Protein AF-A0A1Z4IKD8-F1 (afdb_monomer_lite)

Sequence (80 aa):
MRYLYDVKLWDRIESVVEFLIFVALVIAAIIKLTHNDFLQTLFYIVLAVIISPWLGMNRVRKRYVLVTVYILGLFVGYFH

Foldseek 3Di:
DVVVVVVVVVVVVLLVVLVVLLVVLCVQLVVCVVVVVVVRNVLSVVLSVLSPSPPPDDPVVSVVVNVVSVVVCVVVVVVD

Structure (mmCIF, N/CA/C/O backbone):
data_AF-A0A1Z4IKD8-F1
#
_entry.id   AF-A0A1Z4IKD8-F1
#
loop_
_atom_site.group_PDB
_atom_site.id
_atom_site.type_symbol
_atom_site.label_atom_id
_atom_site.label_alt_id
_atom_site.label_comp_id
_atom_site.label_asym_id
_atom_site.label_entity_id
_atom_site.label_seq_id
_atom_site.pdbx_PDB_ins_code
_atom_site.Cartn_x
_atom_site.Cartn_y
_atom_site.Cartn_z
_atom_site.occupancy
_atom_site.B_iso_or_equiv
_atom_site.auth_seq_id
_atom_site.auth_comp_id
_atom_site.auth_asym_id
_atom_site.auth_atom_id
_atom_site.pdbx_PDB_model_num
ATOM 1 N N . MET A 1 1 ? -15.707 0.237 32.403 1.00 54.06 1 MET A N 1
ATOM 2 C CA . MET A 1 1 ? -15.264 0.982 31.199 1.00 54.06 1 MET A CA 1
ATOM 3 C C . MET A 1 1 ? -13.887 0.518 30.680 1.00 54.06 1 MET A C 1
ATOM 5 O O . MET A 1 1 ? -13.076 1.348 30.299 1.00 54.06 1 MET A O 1
ATOM 9 N N . ARG A 1 2 ? -13.605 -0.797 30.629 1.00 60.28 2 ARG A N 1
ATOM 10 C CA . ARG A 1 2 ? -12.297 -1.336 30.181 1.00 60.28 2 ARG A CA 1
ATOM 11 C C . ARG A 1 2 ? -12.232 -1.519 28.652 1.00 60.28 2 ARG A C 1
ATOM 13 O O . ARG A 1 2 ? -11.297 -1.053 28.021 1.00 60.28 2 ARG A O 1
ATOM 20 N N . TYR A 1 3 ? -13.330 -2.011 28.070 1.00 58.78 3 TYR A N 1
ATOM 21 C CA . TYR A 1 3 ? -13.543 -2.195 26.624 1.00 58.78 3 TYR A CA 1
ATOM 22 C C . TYR A 1 3 ? -13.207 -0.962 25.758 1.00 58.78 3 TYR A C 1
ATOM 24 O O . TYR A 1 3 ? -12.590 -1.096 24.709 1.00 58.78 3 TYR A O 1
ATOM 32 N N . LEU A 1 4 ? -13.559 0.251 26.198 1.00 60.78 4 LEU A N 1
ATOM 33 C CA . LEU A 1 4 ? -13.321 1.478 25.420 1.00 60.78 4 LEU A CA 1
ATOM 34 C C . LEU A 1 4 ? -11.834 1.852 25.312 1.00 60.78 4 LEU A C 1
ATOM 36 O O . LEU A 1 4 ? -11.439 2.524 24.360 1.00 60.78 4 LEU A O 1
ATOM 40 N N . TYR A 1 5 ? -11.018 1.438 26.283 1.00 60.72 5 TYR A N 1
ATOM 41 C CA . TYR A 1 5 ? -9.576 1.678 26.267 1.00 60.72 5 TYR A CA 1
ATOM 42 C C . TYR A 1 5 ? -8.867 0.716 25.313 1.00 60.72 5 TYR A C 1
ATOM 44 O O . TYR A 1 5 ? -8.011 1.146 24.542 1.00 60.72 5 TYR A O 1
ATOM 52 N N . ASP A 1 6 ? -9.286 -0.550 25.305 1.00 65.56 6 ASP A N 1
ATOM 53 C CA . ASP A 1 6 ? -8.721 -1.573 24.425 1.00 65.56 6 ASP A CA 1
ATOM 54 C C . ASP A 1 6 ? -8.969 -1.226 22.950 1.00 65.56 6 ASP A C 1
ATOM 56 O O . ASP A 1 6 ? -8.042 -1.267 22.145 1.00 65.56 6 ASP A O 1
ATOM 60 N N . VAL A 1 7 ? -10.178 -0.770 22.600 1.00 68.44 7 VAL A N 1
ATOM 61 C CA . VAL A 1 7 ? -10.519 -0.3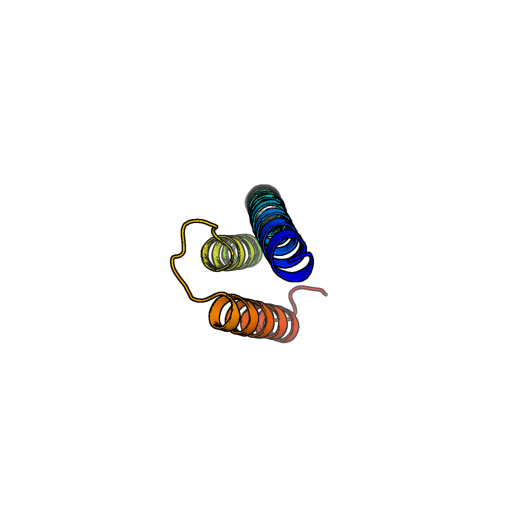57 21.223 1.00 68.44 7 VAL A CA 1
ATOM 62 C C . VAL A 1 7 ? -9.637 0.804 20.738 1.00 68.44 7 VAL A C 1
ATOM 64 O O . VAL A 1 7 ? -9.143 0.779 19.614 1.00 68.44 7 VAL A O 1
ATOM 67 N N . LYS A 1 8 ? -9.351 1.795 21.594 1.00 73.69 8 LYS A N 1
ATOM 68 C CA . LYS A 1 8 ? -8.453 2.915 21.249 1.00 73.69 8 LYS A CA 1
ATOM 69 C C . LYS A 1 8 ? -6.999 2.484 21.047 1.00 73.69 8 LYS A C 1
ATOM 71 O O . LYS A 1 8 ? -6.298 3.077 20.227 1.00 73.69 8 LYS A O 1
ATOM 76 N N . LEU A 1 9 ? -6.529 1.495 21.807 1.00 77.19 9 LEU A N 1
ATOM 77 C CA . LEU A 1 9 ? -5.179 0.950 21.652 1.00 77.19 9 LEU A CA 1
ATOM 78 C C . LEU A 1 9 ? -5.057 0.146 20.355 1.00 77.19 9 LEU A C 1
ATOM 80 O O . LEU A 1 9 ? -4.087 0.338 19.622 1.00 77.19 9 LEU A O 1
ATOM 84 N N . TRP A 1 10 ? -6.060 -0.675 20.036 1.00 74.69 10 TRP A N 1
ATOM 85 C CA . TRP A 1 10 ? -6.126 -1.422 18.778 1.00 74.69 10 TRP A CA 1
ATOM 86 C C . TRP A 1 10 ? -6.104 -0.508 17.554 1.00 74.69 10 TRP A C 1
ATOM 88 O O . TRP A 1 10 ? -5.314 -0.735 16.642 1.00 74.69 10 TRP A O 1
ATOM 98 N N . ASP A 1 11 ? -6.878 0.576 17.579 1.00 76.25 11 ASP A N 1
ATOM 99 C CA . ASP A 1 11 ? -6.900 1.581 16.513 1.00 76.25 11 ASP A CA 1
ATOM 100 C C . ASP A 1 11 ? -5.531 2.236 16.287 1.00 76.25 11 ASP A C 1
ATOM 102 O O . ASP A 1 11 ? -5.118 2.494 15.154 1.00 76.25 11 ASP A O 1
ATOM 106 N N . ARG A 1 12 ? -4.806 2.503 17.378 1.00 79.25 12 ARG A N 1
ATOM 107 C CA . ARG A 1 12 ? -3.476 3.110 17.315 1.00 79.25 12 ARG A CA 1
ATOM 108 C C . ARG A 1 12 ? -2.445 2.141 16.746 1.00 79.25 12 ARG A C 1
ATOM 110 O O . ARG A 1 12 ? -1.621 2.554 15.936 1.00 79.25 12 ARG A O 1
ATOM 117 N N . ILE A 1 13 ? -2.498 0.873 17.154 1.00 81.44 13 ILE A N 1
ATOM 118 C CA . ILE A 1 13 ? -1.620 -0.180 16.631 1.00 81.44 13 ILE A CA 1
ATOM 119 C C . ILE A 1 13 ? -1.890 -0.389 15.141 1.00 81.44 13 ILE A C 1
ATOM 121 O O . ILE A 1 13 ? -0.943 -0.408 14.364 1.00 81.44 13 ILE A O 1
ATOM 125 N N . GLU A 1 14 ? -3.157 -0.469 14.728 1.00 76.69 14 GLU A N 1
ATOM 126 C CA . GLU A 1 14 ? -3.540 -0.613 13.319 1.00 76.69 14 GLU A CA 1
ATOM 127 C C . GLU A 1 14 ? -2.982 0.542 12.475 1.00 76.69 14 GLU A C 1
ATOM 129 O O . GLU A 1 14 ? -2.353 0.297 11.450 1.00 76.69 14 GLU A O 1
ATOM 134 N N . SER A 1 15 ? -3.087 1.788 12.948 1.00 77.69 15 SER A N 1
ATOM 135 C CA . SER A 1 15 ? -2.513 2.944 12.246 1.00 77.69 15 SER A CA 1
ATOM 136 C C . SER A 1 15 ? -0.984 2.901 12.142 1.00 77.69 15 SER A C 1
ATOM 138 O O . SER A 1 15 ? -0.434 3.292 11.112 1.00 77.69 15 SER A O 1
ATOM 140 N N . VAL A 1 16 ? -0.285 2.447 13.188 1.00 82.50 16 VAL A N 1
ATOM 141 C CA . VAL A 1 16 ? 1.180 2.294 13.159 1.00 82.50 16 VAL A CA 1
ATOM 142 C C . VAL A 1 16 ? 1.581 1.177 12.196 1.00 82.50 16 VAL A C 1
ATOM 144 O O . VAL A 1 16 ? 2.524 1.341 11.427 1.00 82.50 16 VAL A O 1
ATOM 147 N N . VAL A 1 17 ? 0.848 0.063 12.194 1.00 82.12 17 VAL A N 1
ATOM 148 C CA . VAL A 1 17 ? 1.073 -1.058 11.275 1.00 82.12 17 VAL A CA 1
ATOM 149 C C . VAL A 1 17 ? 0.813 -0.637 9.826 1.00 82.12 17 VAL A C 1
ATOM 151 O O . VAL A 1 17 ? 1.648 -0.919 8.972 1.00 82.12 17 VAL A O 1
ATOM 154 N N . GLU A 1 18 ? -0.270 0.094 9.541 1.00 79.75 18 GLU A N 1
ATOM 155 C CA . GLU A 1 18 ? -0.533 0.656 8.205 1.00 79.75 18 GLU A CA 1
ATOM 156 C C . GLU A 1 18 ? 0.632 1.534 7.730 1.00 79.75 18 GLU A C 1
ATOM 158 O O . GLU A 1 18 ? 1.090 1.399 6.594 1.00 79.75 18 GLU A O 1
ATOM 163 N N . PHE A 1 19 ? 1.165 2.385 8.611 1.00 81.12 19 PHE A N 1
ATOM 164 C CA . PHE A 1 19 ? 2.314 3.230 8.295 1.00 81.12 19 PHE A CA 1
ATOM 165 C C . PHE A 1 19 ? 3.586 2.415 8.014 1.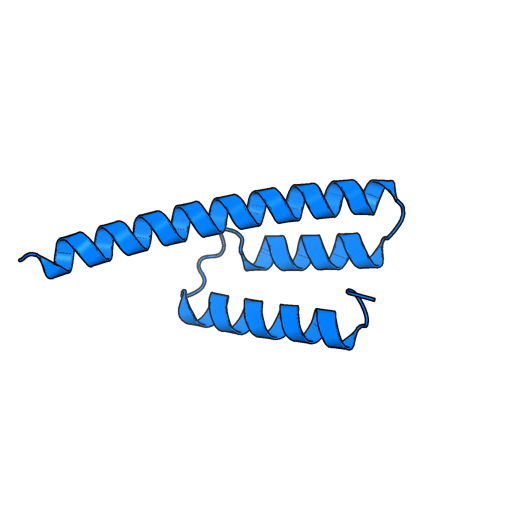00 81.12 19 PHE A C 1
ATOM 167 O O . PHE A 1 19 ? 4.295 2.691 7.047 1.00 81.12 19 PHE A O 1
ATOM 174 N N . LEU A 1 20 ? 3.868 1.381 8.812 1.00 84.25 20 LEU A N 1
ATOM 175 C CA . LEU A 1 20 ? 5.019 0.500 8.592 1.00 84.25 20 LEU A CA 1
ATOM 176 C C . LEU A 1 20 ? 4.915 -0.258 7.263 1.00 84.25 20 LEU A C 1
ATOM 178 O O . LEU A 1 20 ? 5.900 -0.343 6.529 1.00 84.25 20 LEU A O 1
ATOM 182 N N . ILE A 1 21 ? 3.725 -0.767 6.925 1.00 84.06 21 ILE A N 1
ATOM 183 C CA . ILE A 1 21 ? 3.495 -1.455 5.649 1.00 84.06 21 ILE A CA 1
ATOM 184 C C . ILE A 1 21 ? 3.658 -0.476 4.482 1.00 84.06 21 ILE A C 1
ATOM 186 O O . ILE A 1 21 ? 4.297 -0.817 3.489 1.00 84.06 21 ILE A O 1
ATOM 190 N N . PHE A 1 22 ? 3.148 0.752 4.608 1.00 84.44 22 PHE A N 1
ATOM 191 C CA . PHE A 1 22 ? 3.341 1.795 3.602 1.00 84.44 22 PHE A CA 1
ATOM 192 C C . PHE A 1 22 ? 4.828 2.050 3.322 1.00 84.44 22 PHE A C 1
ATOM 194 O O . PHE A 1 22 ? 5.254 2.016 2.168 1.00 84.44 22 PHE A O 1
ATOM 201 N N . VAL A 1 23 ? 5.635 2.237 4.371 1.00 86.31 23 VAL A N 1
ATOM 202 C CA . VAL A 1 23 ? 7.083 2.457 4.232 1.00 86.31 23 VAL A CA 1
ATOM 2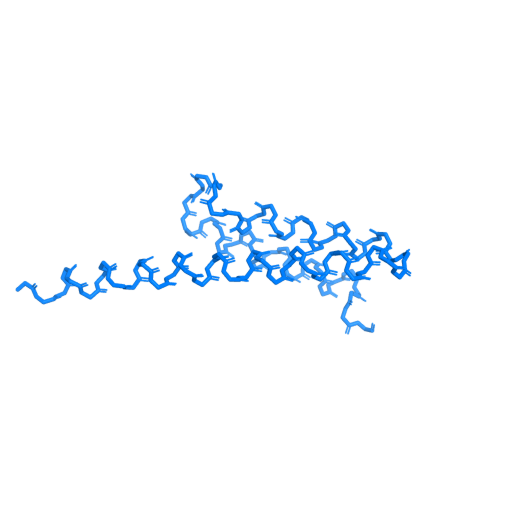03 C C . VAL A 1 23 ? 7.764 1.260 3.561 1.00 86.31 23 VAL A C 1
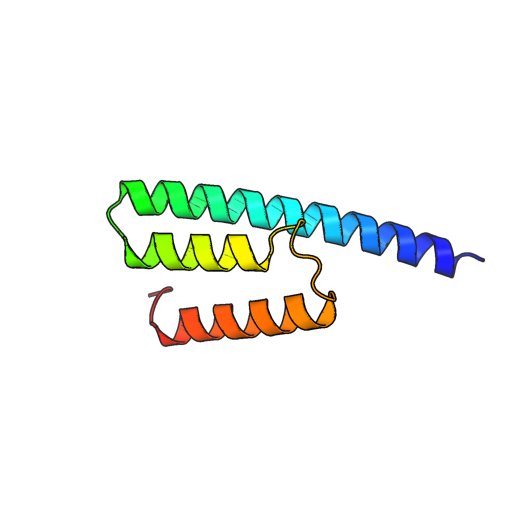ATOM 205 O O . VAL A 1 23 ? 8.561 1.449 2.642 1.00 86.31 23 VAL A O 1
ATOM 208 N N . ALA A 1 24 ? 7.420 0.031 3.955 1.00 85.69 24 ALA A N 1
ATOM 209 C CA . ALA A 1 24 ? 7.972 -1.177 3.343 1.00 85.69 24 ALA A CA 1
ATOM 210 C C . ALA A 1 24 ? 7.649 -1.279 1.840 1.00 85.69 24 ALA A C 1
ATOM 212 O O . ALA A 1 24 ? 8.520 -1.633 1.046 1.00 85.69 24 ALA A O 1
ATOM 213 N N . LEU A 1 25 ? 6.426 -0.921 1.435 1.00 84.62 25 LEU A N 1
ATOM 214 C CA . LEU A 1 25 ? 6.005 -0.927 0.031 1.00 84.62 25 LEU A CA 1
ATOM 215 C C . LEU A 1 25 ? 6.738 0.125 -0.803 1.00 84.62 25 LEU A C 1
ATOM 217 O O . LEU A 1 25 ? 7.124 -0.158 -1.934 1.00 84.62 25 LEU A O 1
ATOM 221 N N . VAL A 1 26 ? 6.978 1.313 -0.242 1.00 85.50 26 VAL A N 1
ATOM 222 C CA . VAL A 1 26 ? 7.775 2.354 -0.907 1.00 85.50 26 VAL A CA 1
ATOM 223 C C . VAL A 1 26 ? 9.214 1.876 -1.114 1.00 85.50 26 VAL A C 1
ATOM 225 O O . VAL A 1 26 ? 9.750 2.015 -2.212 1.00 85.50 26 VAL A O 1
ATOM 228 N N . ILE A 1 27 ? 9.826 1.252 -0.103 1.00 86.88 27 ILE A N 1
ATOM 229 C CA . ILE A 1 27 ? 11.174 0.678 -0.225 1.00 86.88 27 ILE A CA 1
ATOM 230 C C . ILE A 1 27 ? 11.201 -0.419 -1.299 1.00 86.88 27 ILE A C 1
ATOM 232 O O . ILE A 1 27 ? 12.077 -0.408 -2.163 1.00 86.88 27 ILE A O 1
ATOM 236 N N . ALA A 1 28 ? 10.225 -1.331 -1.293 1.00 83.56 28 ALA A N 1
ATOM 237 C CA . ALA A 1 28 ? 10.119 -2.392 -2.293 1.00 83.56 28 ALA A CA 1
ATOM 238 C C . ALA A 1 28 ? 9.973 -1.831 -3.718 1.00 83.56 28 ALA A C 1
ATOM 240 O O . ALA A 1 28 ? 10.655 -2.292 -4.635 1.00 83.56 28 ALA A O 1
ATOM 241 N N . ALA A 1 29 ? 9.148 -0.794 -3.896 1.00 83.81 29 ALA A N 1
ATOM 242 C CA . ALA A 1 29 ? 8.982 -0.108 -5.173 1.00 83.81 29 ALA A CA 1
ATOM 243 C C . ALA A 1 29 ? 10.299 0.503 -5.675 1.00 83.81 29 ALA A C 1
ATOM 245 O O . ALA A 1 29 ? 10.628 0.344 -6.850 1.00 83.81 29 ALA A O 1
ATOM 246 N N . ILE A 1 30 ? 11.070 1.149 -4.790 1.00 83.94 30 ILE A N 1
ATOM 247 C CA . ILE A 1 30 ? 12.379 1.734 -5.121 1.00 83.94 30 ILE A CA 1
ATOM 248 C C . ILE A 1 30 ? 13.374 0.642 -5.531 1.00 83.94 30 ILE A C 1
ATOM 250 O O . ILE A 1 30 ? 14.036 0.774 -6.557 1.00 83.94 30 ILE A O 1
ATOM 254 N N . ILE A 1 31 ? 13.462 -0.458 -4.774 1.00 83.44 31 ILE A N 1
ATOM 255 C CA . ILE A 1 31 ? 14.366 -1.575 -5.096 1.00 83.44 31 ILE A CA 1
ATOM 256 C C . ILE A 1 31 ? 14.032 -2.159 -6.471 1.00 83.44 31 ILE A C 1
ATOM 258 O O . ILE A 1 31 ? 14.935 -2.391 -7.277 1.00 83.44 31 ILE A O 1
ATOM 262 N N . LYS A 1 32 ? 12.745 -2.376 -6.758 1.00 82.38 32 LYS A N 1
ATOM 263 C CA . LYS A 1 32 ? 12.297 -2.922 -8.045 1.00 82.38 32 LYS A CA 1
ATOM 264 C C . LYS A 1 32 ? 12.450 -1.952 -9.206 1.00 82.38 32 LYS A C 1
ATOM 266 O O . LYS A 1 32 ? 12.788 -2.388 -10.303 1.00 82.38 32 LYS A O 1
ATOM 271 N N . LEU A 1 33 ? 12.330 -0.649 -8.946 1.00 79.31 33 LEU A N 1
ATOM 272 C CA . LEU A 1 33 ? 12.582 0.377 -9.956 1.00 79.31 33 LEU A CA 1
ATOM 273 C C . LEU A 1 33 ? 14.047 0.333 -10.400 1.00 79.31 33 LEU A C 1
ATOM 275 O O . LEU A 1 33 ? 14.332 0.379 -11.591 1.00 79.31 33 LEU A O 1
ATOM 279 N N . THR A 1 34 ? 14.968 0.155 -9.450 1.00 80.31 34 THR A N 1
ATOM 280 C CA . THR A 1 34 ? 16.403 -0.007 -9.730 1.00 80.31 34 THR A CA 1
ATOM 281 C C . THR A 1 34 ? 16.708 -1.256 -10.564 1.00 80.31 34 THR A C 1
ATOM 283 O O . THR A 1 34 ? 17.655 -1.247 -11.344 1.00 80.31 34 THR A O 1
ATOM 286 N N . HIS A 1 35 ? 15.901 -2.316 -10.450 1.00 80.75 35 HIS A N 1
ATOM 287 C CA . HIS A 1 35 ? 16.041 -3.543 -11.248 1.00 80.75 35 HIS A CA 1
ATOM 288 C C . HIS A 1 35 ? 15.338 -3.468 -12.615 1.00 80.75 35 HIS A C 1
ATOM 290 O O . HIS A 1 35 ? 15.316 -4.457 -13.340 1.00 80.75 35 HIS A O 1
ATOM 296 N N . ASN A 1 36 ? 14.797 -2.302 -12.994 1.00 77.94 36 ASN A N 1
ATOM 297 C CA . ASN A 1 36 ? 14.037 -2.089 -14.230 1.00 77.94 36 ASN A CA 1
ATOM 298 C C . ASN A 1 36 ? 12.743 -2.925 -14.342 1.00 77.94 36 ASN A C 1
ATOM 300 O O . ASN A 1 36 ? 12.140 -3.000 -15.415 1.00 77.94 36 ASN A O 1
ATOM 304 N N . ASP A 1 37 ? 12.257 -3.485 -13.230 1.00 80.06 37 ASP A N 1
ATOM 305 C CA . ASP A 1 37 ? 11.000 -4.233 -13.160 1.00 80.06 37 ASP A CA 1
ATOM 306 C C . ASP A 1 37 ? 9.810 -3.257 -13.086 1.00 80.06 37 ASP A C 1
ATOM 308 O O . ASP A 1 37 ? 9.125 -3.141 -12.067 1.00 80.06 37 ASP A O 1
ATOM 312 N N . PHE A 1 38 ? 9.559 -2.529 -14.179 1.00 79.38 38 PHE A N 1
ATOM 313 C CA . PHE A 1 38 ? 8.578 -1.435 -14.247 1.00 79.38 38 PHE A CA 1
ATOM 314 C C . PHE A 1 38 ? 7.171 -1.836 -13.813 1.00 79.38 38 PHE A C 1
ATOM 316 O O . PHE A 1 38 ? 6.503 -1.084 -13.099 1.00 79.38 38 PHE A O 1
ATOM 323 N N . LEU A 1 39 ? 6.727 -3.026 -14.232 1.00 79.81 39 LEU A N 1
ATOM 324 C CA . LEU A 1 39 ? 5.464 -3.575 -13.764 1.00 79.81 39 LEU A CA 1
ATOM 325 C C . LEU A 1 39 ? 5.517 -3.674 -12.240 1.00 79.81 39 LEU A C 1
ATOM 327 O O . LEU A 1 39 ? 4.666 -3.061 -11.598 1.00 79.81 39 LEU A O 1
ATOM 331 N N . GLN A 1 40 ? 6.530 -4.350 -11.674 1.00 77.19 40 GLN A N 1
ATOM 332 C CA . GLN A 1 40 ? 6.653 -4.597 -10.228 1.00 77.19 40 GLN A CA 1
ATOM 333 C C . GLN A 1 40 ? 6.639 -3.343 -9.383 1.00 77.19 40 GLN A C 1
ATOM 335 O O . GLN A 1 40 ? 5.899 -3.255 -8.399 1.00 77.19 40 GLN A O 1
ATOM 340 N N . THR A 1 41 ? 7.376 -2.336 -9.819 1.00 82.19 41 THR A N 1
ATOM 341 C CA . THR A 1 41 ? 7.334 -1.018 -9.207 1.00 82.19 41 THR A CA 1
ATOM 342 C C . THR A 1 41 ? 5.928 -0.426 -9.217 1.00 82.19 41 THR A C 1
ATOM 344 O O . THR A 1 41 ? 5.471 0.057 -8.181 1.00 82.19 41 THR A O 1
ATOM 347 N N . LEU A 1 42 ? 5.215 -0.489 -10.345 1.00 83.25 42 LEU A N 1
ATOM 348 C CA . LEU A 1 42 ? 3.861 0.051 -10.460 1.00 83.25 42 LEU A CA 1
ATOM 349 C C . LEU A 1 42 ? 2.888 -0.640 -9.495 1.00 83.25 42 LEU A C 1
ATOM 351 O O . LEU A 1 42 ? 2.100 0.037 -8.839 1.00 83.25 42 LEU A O 1
ATOM 355 N N . PHE A 1 43 ? 2.973 -1.961 -9.333 1.00 82.44 43 PHE A N 1
ATOM 356 C CA . PHE A 1 43 ? 2.133 -2.688 -8.376 1.00 82.44 43 PHE A CA 1
ATOM 357 C C . PHE A 1 43 ? 2.416 -2.300 -6.925 1.00 82.44 43 PHE A C 1
ATOM 359 O O . P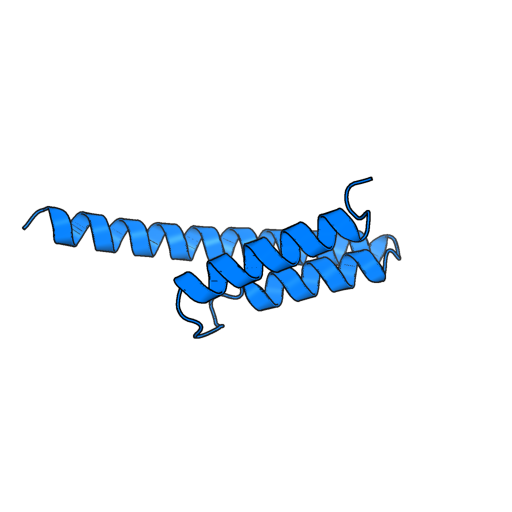HE A 1 43 ? 1.475 -2.026 -6.179 1.00 82.44 43 PHE A O 1
ATOM 366 N N . TYR A 1 44 ? 3.688 -2.216 -6.524 1.00 82.88 44 TYR A N 1
ATOM 367 C CA . TYR A 1 44 ? 4.039 -1.788 -5.168 1.00 82.88 44 TYR A CA 1
ATOM 368 C C . TYR A 1 44 ? 3.614 -0.342 -4.890 1.00 82.88 44 TYR A C 1
ATOM 370 O O . TYR A 1 44 ? 3.121 -0.057 -3.799 1.00 82.88 44 TYR A O 1
ATOM 378 N N . ILE A 1 45 ? 3.717 0.553 -5.879 1.00 84.75 45 ILE A N 1
ATOM 379 C CA . ILE A 1 45 ? 3.213 1.930 -5.777 1.00 84.75 45 ILE A CA 1
ATOM 380 C C . ILE A 1 45 ? 1.690 1.940 -5.615 1.00 84.75 45 ILE A C 1
ATOM 382 O O . ILE A 1 45 ? 1.179 2.627 -4.733 1.00 84.75 45 ILE A O 1
ATOM 386 N N . VAL A 1 46 ? 0.952 1.165 -6.415 1.00 84.00 46 VAL A N 1
ATOM 387 C CA . VAL A 1 46 ? -0.513 1.066 -6.298 1.00 84.00 46 VAL A CA 1
ATOM 388 C C . VAL A 1 46 ? -0.913 0.542 -4.916 1.00 84.00 46 VAL A C 1
ATOM 390 O O . VAL A 1 46 ? -1.795 1.119 -4.278 1.00 84.00 46 VAL A O 1
ATOM 393 N N . LEU A 1 47 ? -0.227 -0.485 -4.402 1.00 82.69 47 LEU A N 1
ATOM 394 C CA . LEU A 1 47 ? -0.444 -0.981 -3.041 1.00 82.69 47 LEU A CA 1
ATOM 395 C C . LEU A 1 47 ? -0.167 0.099 -1.985 1.00 82.69 47 LEU A C 1
ATOM 397 O O . LEU A 1 47 ? -0.959 0.266 -1.056 1.00 82.69 47 LEU A O 1
ATOM 401 N N . ALA A 1 48 ? 0.932 0.844 -2.137 1.00 83.75 48 ALA A N 1
ATOM 402 C CA . ALA A 1 48 ? 1.302 1.926 -1.231 1.00 83.75 48 ALA A CA 1
ATOM 403 C C . ALA A 1 48 ? 0.226 3.024 -1.210 1.00 83.75 48 ALA A C 1
ATOM 405 O O . ALA A 1 48 ? -0.167 3.496 -0.145 1.00 83.75 48 ALA A O 1
ATOM 406 N N . VAL A 1 49 ? -0.326 3.387 -2.368 1.00 82.62 49 VAL A N 1
ATOM 407 C CA . VAL A 1 49 ? -1.412 4.375 -2.463 1.00 82.62 49 VAL A CA 1
ATOM 408 C C . VAL A 1 49 ? -2.680 3.893 -1.751 1.00 82.62 49 VAL A C 1
ATOM 410 O O . VAL A 1 49 ? -3.325 4.680 -1.062 1.00 82.62 49 VAL A O 1
ATOM 413 N N . ILE A 1 50 ? -3.024 2.608 -1.855 1.00 79.00 50 ILE A N 1
ATOM 414 C CA . ILE A 1 50 ? -4.219 2.035 -1.212 1.00 79.00 50 ILE A CA 1
ATOM 415 C C . ILE A 1 50 ? -4.081 2.000 0.313 1.00 79.00 50 ILE A C 1
ATOM 417 O O . ILE A 1 50 ? -5.033 2.323 1.031 1.00 79.00 50 ILE A O 1
ATOM 421 N N . ILE A 1 51 ? -2.910 1.598 0.816 1.00 77.00 51 ILE A N 1
ATOM 422 C CA . ILE A 1 51 ? -2.661 1.502 2.261 1.00 77.00 51 ILE A CA 1
ATOM 423 C C . ILE A 1 51 ? -2.265 2.840 2.889 1.00 77.00 51 ILE A C 1
ATOM 425 O O . ILE A 1 51 ? -2.166 2.938 4.109 1.00 77.00 51 ILE A O 1
ATOM 429 N N . SER A 1 52 ? -2.073 3.871 2.063 1.00 78.19 52 SER A N 1
ATOM 430 C CA . SER A 1 52 ? -1.712 5.219 2.481 1.00 78.19 52 SER A CA 1
ATOM 431 C C . SER A 1 52 ? -2.533 5.664 3.701 1.00 78.19 52 SER A C 1
ATOM 433 O O . SER A 1 52 ? -3.774 5.621 3.671 1.00 78.19 52 SER A O 1
ATOM 435 N N . PRO A 1 53 ? -1.879 6.117 4.786 1.00 67.12 53 PRO A N 1
ATOM 436 C CA . PRO A 1 53 ? -2.571 6.565 5.994 1.00 67.12 53 PRO A CA 1
ATOM 437 C C . PRO A 1 53 ? -3.406 7.831 5.742 1.00 67.12 53 PRO A C 1
ATOM 439 O O . PRO A 1 53 ? -4.323 8.126 6.502 1.00 67.12 53 PRO A O 1
ATOM 442 N N . TRP A 1 54 ? -3.132 8.550 4.648 1.00 68.56 54 TRP A N 1
ATOM 443 C CA . TRP A 1 54 ? -3.864 9.747 4.226 1.00 68.56 54 TRP A CA 1
ATOM 444 C C . TRP A 1 54 ? -5.110 9.441 3.394 1.00 68.56 54 TRP A C 1
ATOM 446 O O . TRP A 1 54 ? -5.920 10.332 3.140 1.00 68.56 54 TRP A O 1
ATOM 456 N N . LEU A 1 55 ? -5.289 8.189 2.967 1.00 68.31 55 LEU A N 1
ATOM 457 C CA . LEU A 1 55 ? -6.488 7.778 2.259 1.00 68.31 55 LEU A CA 1
ATOM 458 C C . LEU A 1 55 ? -7.636 7.713 3.275 1.00 68.31 55 LEU A C 1
ATOM 460 O O . LEU A 1 55 ? -7.734 6.754 4.041 1.00 68.31 55 LEU A O 1
ATOM 464 N N . GLY A 1 56 ? -8.508 8.728 3.278 1.00 64.12 56 GLY A N 1
ATOM 465 C CA . GLY A 1 56 ? -9.691 8.856 4.150 1.00 64.12 56 GLY A CA 1
ATOM 466 C C . GLY A 1 56 ? -10.787 7.803 3.916 1.00 64.12 56 GLY A C 1
ATOM 467 O O . GLY A 1 56 ? -11.970 8.065 4.112 1.00 64.12 56 GLY A O 1
ATOM 468 N N . MET A 1 57 ? -10.410 6.619 3.440 1.00 69.88 57 MET A N 1
ATOM 469 C CA . MET A 1 57 ? -11.280 5.481 3.198 1.00 69.88 57 MET A CA 1
ATOM 470 C C . MET A 1 57 ? -11.645 4.778 4.507 1.00 69.88 57 MET A C 1
ATOM 472 O O . MET A 1 57 ? -10.804 4.558 5.377 1.00 69.88 57 MET A O 1
ATOM 476 N N . ASN A 1 58 ? -12.898 4.324 4.601 1.00 70.94 58 ASN A N 1
ATOM 477 C CA . ASN A 1 58 ? -13.349 3.473 5.701 1.00 70.94 58 ASN A CA 1
ATOM 478 C C . ASN A 1 58 ? -12.476 2.210 5.801 1.00 70.94 58 ASN A C 1
ATOM 480 O O . ASN A 1 58 ? -12.246 1.537 4.792 1.00 70.94 58 ASN A O 1
ATOM 484 N N . ARG A 1 59 ? -12.072 1.839 7.024 1.00 69.38 59 ARG A N 1
ATOM 485 C CA . ARG A 1 59 ? -11.180 0.692 7.305 1.00 69.38 59 ARG A CA 1
ATOM 486 C C . ARG A 1 59 ? -11.613 -0.608 6.626 1.00 69.38 59 ARG A C 1
ATOM 488 O O . ARG A 1 59 ? -10.797 -1.328 6.063 1.00 69.38 59 ARG A O 1
ATOM 495 N N . VAL A 1 60 ? -12.919 -0.872 6.606 1.00 72.00 60 VAL A N 1
ATOM 496 C CA . VAL A 1 60 ? -13.498 -2.050 5.945 1.00 72.00 60 VAL A CA 1
ATOM 497 C C . VAL A 1 60 ? -13.223 -2.038 4.438 1.00 72.00 60 VAL A C 1
ATOM 499 O O . VAL A 1 60 ? -12.791 -3.044 3.884 1.00 72.00 60 VAL A O 1
ATOM 502 N N . ARG A 1 61 ? -13.393 -0.888 3.770 1.00 71.75 61 ARG A N 1
ATOM 503 C CA . ARG A 1 61 ? -13.098 -0.761 2.335 1.00 71.75 61 ARG A CA 1
ATOM 504 C C . ARG A 1 61 ? -11.607 -0.900 2.059 1.00 71.75 61 ARG A C 1
ATOM 506 O O . ARG A 1 61 ? -11.259 -1.585 1.109 1.00 71.75 61 ARG A O 1
ATOM 513 N N . LYS A 1 62 ? -10.737 -0.322 2.898 1.00 71.69 62 LYS A N 1
ATOM 514 C CA . LYS A 1 62 ? -9.277 -0.508 2.783 1.00 71.69 62 LYS A CA 1
ATOM 515 C C . LYS A 1 62 ? -8.907 -1.990 2.778 1.00 71.69 62 LYS A C 1
ATOM 517 O O . LYS A 1 62 ? -8.203 -2.427 1.875 1.00 71.69 62 LYS A O 1
ATOM 522 N N . ARG A 1 63 ? -9.445 -2.774 3.719 1.00 73.19 63 ARG A N 1
ATOM 523 C CA . ARG A 1 63 ? -9.201 -4.224 3.794 1.00 73.19 63 ARG A CA 1
ATOM 524 C C . ARG A 1 63 ? -9.665 -4.961 2.538 1.00 73.19 63 ARG A C 1
ATOM 526 O O . ARG A 1 63 ? -8.892 -5.737 1.987 1.00 73.19 63 ARG A O 1
ATOM 533 N N . TYR A 1 64 ? -10.877 -4.691 2.049 1.00 77.50 64 TYR A N 1
ATOM 534 C CA . TYR A 1 64 ? -11.364 -5.323 0.816 1.00 77.50 64 TYR A CA 1
ATOM 535 C C . TYR A 1 64 ? -10.510 -4.966 -0.400 1.00 77.50 64 TYR A C 1
ATOM 537 O O . TYR A 1 64 ? -10.193 -5.848 -1.195 1.00 77.50 64 TYR A O 1
ATOM 545 N N . VAL A 1 65 ? -10.098 -3.704 -0.532 1.00 76.12 65 VAL A N 1
ATOM 546 C CA . VAL A 1 65 ? -9.257 -3.265 -1.650 1.00 76.12 65 VAL A CA 1
ATOM 547 C C . VAL A 1 65 ? -7.867 -3.902 -1.558 1.00 76.12 65 VAL A C 1
ATOM 549 O O . VAL A 1 65 ? -7.384 -4.418 -2.558 1.00 76.12 65 VAL A O 1
ATOM 552 N N . LEU A 1 66 ? -7.265 -3.970 -0.367 1.00 76.00 66 LEU A N 1
ATOM 553 C CA . LEU A 1 66 ? -5.983 -4.652 -0.142 1.00 76.00 66 LEU A CA 1
ATOM 554 C C . LEU A 1 66 ? -6.034 -6.130 -0.532 1.00 76.00 66 LEU A C 1
ATOM 556 O O . LEU A 1 66 ? -5.182 -6.589 -1.287 1.00 76.00 66 LEU A O 1
ATOM 560 N N . VAL A 1 67 ? -7.047 -6.860 -0.061 1.00 77.94 67 VAL A N 1
ATOM 561 C CA . VAL A 1 67 ? -7.228 -8.280 -0.396 1.00 77.94 67 VAL A CA 1
ATOM 562 C C . VAL A 1 67 ? -7.447 -8.458 -1.898 1.00 77.94 67 VAL A C 1
ATOM 564 O O . VAL A 1 67 ? -6.823 -9.320 -2.510 1.00 77.94 67 VAL A O 1
ATOM 567 N N . THR A 1 68 ? -8.280 -7.615 -2.512 1.00 79.38 68 THR A N 1
ATOM 568 C CA . THR A 1 68 ? -8.572 -7.691 -3.951 1.00 79.38 68 THR A CA 1
ATOM 569 C C . THR A 1 68 ? -7.318 -7.448 -4.784 1.00 79.38 68 THR A C 1
ATOM 571 O O . THR A 1 68 ? -7.037 -8.215 -5.699 1.00 79.38 68 THR A O 1
ATOM 574 N N . VAL A 1 69 ? -6.531 -6.423 -4.449 1.00 76.44 69 VAL A N 1
ATOM 575 C CA . VAL A 1 69 ? -5.305 -6.081 -5.181 1.00 76.44 69 VAL A CA 1
ATOM 576 C C . VAL A 1 69 ? -4.201 -7.110 -4.943 1.00 76.44 69 VAL A C 1
ATOM 578 O O . VAL A 1 69 ? -3.484 -7.449 -5.879 1.00 76.44 69 VAL A O 1
ATOM 581 N N . TYR A 1 70 ? -4.105 -7.684 -3.741 1.00 74.50 70 TYR A N 1
ATOM 582 C CA . TYR A 1 70 ? -3.193 -8.795 -3.465 1.00 74.50 70 TYR A CA 1
ATOM 583 C C . TYR A 1 70 ? -3.524 -10.040 -4.305 1.00 74.50 70 TYR A C 1
ATOM 585 O O . TYR A 1 70 ? -2.636 -10.609 -4.939 1.00 74.50 70 TYR A O 1
ATOM 593 N N . ILE A 1 71 ? -4.805 -10.426 -4.370 1.00 77.94 71 ILE A N 1
ATOM 594 C CA . ILE A 1 71 ? -5.275 -11.540 -5.210 1.00 77.94 71 ILE A CA 1
AT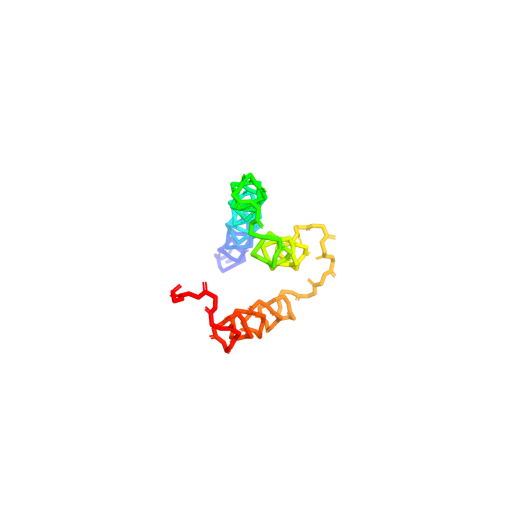OM 595 C C . ILE A 1 71 ? -4.994 -11.253 -6.689 1.00 77.94 71 ILE A C 1
ATOM 597 O O . ILE A 1 71 ? -4.503 -12.125 -7.400 1.00 77.94 71 ILE A O 1
ATOM 601 N N . LEU A 1 72 ? -5.240 -10.024 -7.147 1.00 74.19 72 LEU A N 1
ATOM 602 C CA . LEU A 1 72 ? -4.899 -9.590 -8.504 1.00 74.19 72 LEU A CA 1
ATOM 603 C C . LEU A 1 72 ? -3.399 -9.742 -8.789 1.00 74.19 72 LEU A C 1
ATOM 605 O O . LEU A 1 72 ? -3.034 -10.252 -9.843 1.00 74.19 72 LEU A O 1
ATOM 609 N N . GLY A 1 73 ? -2.537 -9.379 -7.836 1.00 70.00 73 GLY A N 1
ATOM 610 C CA . GLY A 1 73 ? -1.095 -9.609 -7.928 1.00 70.00 73 GLY A CA 1
ATOM 611 C C . GLY A 1 73 ? -0.743 -11.090 -8.100 1.00 70.00 73 GLY A C 1
ATOM 612 O O . GLY A 1 73 ? 0.038 -11.437 -8.983 1.00 70.00 73 GLY A O 1
ATOM 613 N N . LEU A 1 74 ? -1.369 -11.985 -7.328 1.00 70.56 74 LEU A N 1
ATOM 614 C CA . LEU A 1 74 ? -1.178 -13.433 -7.489 1.00 70.56 74 LEU A CA 1
ATOM 615 C C . LEU A 1 74 ? -1.596 -13.924 -8.884 1.00 70.56 74 LEU A C 1
ATOM 617 O O . LEU A 1 74 ? -0.848 -14.671 -9.509 1.00 70.56 74 LEU A O 1
ATOM 621 N N . PHE A 1 75 ? -2.743 -13.471 -9.401 1.00 68.75 75 PHE A N 1
ATOM 622 C CA . PHE A 1 75 ? -3.235 -13.860 -10.731 1.00 68.75 75 PHE A CA 1
ATOM 623 C C . PHE A 1 75 ? -2.366 -13.353 -11.885 1.00 68.75 75 PHE A C 1
ATOM 625 O O . PHE A 1 75 ? -2.254 -14.026 -12.905 1.00 68.75 75 PHE A O 1
ATOM 632 N N . VAL A 1 76 ? -1.737 -12.188 -11.728 1.00 66.88 76 VAL A N 1
ATOM 633 C CA . VAL A 1 76 ? -0.819 -11.618 -12.728 1.00 66.88 76 VAL A CA 1
ATOM 634 C C . VAL A 1 76 ? 0.548 -12.335 -12.721 1.00 66.88 76 VAL A C 1
ATOM 636 O O . VAL A 1 76 ? 1.385 -12.065 -13.575 1.00 66.88 76 VAL A O 1
ATOM 639 N N . GLY A 1 77 ? 0.776 -13.293 -11.810 1.00 60.59 77 GLY A N 1
ATOM 640 C CA . GLY A 1 77 ? 2.004 -14.097 -11.765 1.00 60.59 77 GLY A CA 1
ATOM 641 C C . GLY A 1 77 ? 3.182 -13.390 -11.092 1.00 60.59 77 GLY A C 1
ATOM 642 O O . GLY A 1 77 ? 4.332 -13.710 -11.359 1.00 60.59 77 GLY A O 1
ATOM 643 N N . TYR A 1 78 ? 2.915 -12.419 -10.216 1.00 57.88 78 TYR A N 1
ATOM 644 C CA . TYR A 1 78 ? 3.950 -11.572 -9.607 1.00 57.88 78 TYR A CA 1
ATOM 645 C C . TYR A 1 78 ? 4.884 -12.242 -8.608 1.00 57.88 78 TYR A C 1
ATOM 647 O O . TYR A 1 78 ? 5.962 -11.723 -8.332 1.00 57.88 78 TYR A O 1
ATOM 655 N N . PHE A 1 79 ? 4.412 -13.324 -7.995 1.00 58.97 79 PHE A N 1
ATOM 656 C CA . PHE A 1 79 ? 5.102 -14.034 -6.919 1.00 58.97 79 PHE A CA 1
ATOM 657 C C . PHE A 1 79 ? 5.815 -15.300 -7.419 1.00 58.97 79 PHE A C 1
ATOM 659 O O . PHE A 1 79 ? 6.150 -16.158 -6.604 1.00 58.97 79 PHE A O 1
ATOM 666 N N . HIS A 1 80 ? 5.999 -15.430 -8.735 1.00 50.75 80 HIS A N 1
ATOM 667 C CA . HIS A 1 80 ? 6.693 -16.549 -9.369 1.00 50.75 80 HIS A CA 1
ATOM 668 C C . HIS A 1 80 ? 8.152 -16.202 -9.697 1.00 50.75 80 HIS A C 1
ATOM 670 O O . HIS A 1 80 ? 8.444 -15.005 -9.914 1.00 50.75 80 HIS A O 1
#

Secondary structure (DSSP, 8-state):
--HHHHHHHHHHHHHHHHHHHHHHHHHHHHHHHHTT-HHHHHHHHHHHHHH-TT----HHHHHHHHHHHHHHHHHTTTT-

pLDDT: mean 75.61, std 8.36, range [50.75, 86.88]

Radius of gyration: 15.06 Å; chains: 1; bounding box: 32×26×45 Å